Protein AF-A0A8T8X7W7-F1 (afdb_monomer)

Sequence (146 aa):
MTYVNDHSVLGVGILFTVLGTVAITTRFYALVTGEAVIMMIGSATHTVGAHFPADIGAAILYYDGWDQVLLERLEFPFDIMQPLALALLKLSVLFFYRRLFVGRIFDIASWTLIGVVIAWGITFVIALTTTCGATIMANFGTLNTL

Structure (mmCIF, N/CA/C/O backbone):
data_AF-A0A8T8X7W7-F1
#
_entry.id   AF-A0A8T8X7W7-F1
#
loop_
_atom_site.group_PDB
_atom_site.id
_atom_site.type_symbol
_atom_site.label_atom_id
_atom_site.label_alt_id
_atom_site.label_comp_id
_atom_site.label_asym_id
_atom_site.label_entity_id
_atom_site.label_seq_id
_atom_site.pdbx_PDB_ins_code
_atom_site.Cartn_x
_atom_site.Cartn_y
_atom_site.Cartn_z
_atom_site.occupancy
_atom_site.B_iso_or_equiv
_atom_site.auth_seq_id
_atom_site.auth_comp_id
_atom_site.auth_asym_id
_atom_site.auth_atom_id
_atom_site.pdbx_PDB_model_num
ATOM 1 N N . MET A 1 1 ? -25.928 13.525 37.791 1.00 49.81 1 MET A N 1
ATOM 2 C CA . MET A 1 1 ? -25.685 12.428 36.831 1.00 49.81 1 MET A CA 1
ATOM 3 C C . MET A 1 1 ? -26.679 12.617 35.701 1.00 49.81 1 MET A C 1
ATOM 5 O O . MET A 1 1 ? -27.870 12.468 35.931 1.00 49.81 1 MET A O 1
ATOM 9 N N . THR A 1 2 ? -26.229 13.125 34.556 1.00 60.91 2 THR A N 1
ATOM 10 C CA . THR A 1 2 ? -27.097 13.434 33.413 1.00 60.91 2 THR A CA 1
ATOM 11 C C . THR A 1 2 ? -27.490 12.140 32.704 1.00 60.91 2 THR A C 1
ATOM 13 O O . THR A 1 2 ? -26.643 11.297 32.426 1.00 60.91 2 THR A O 1
ATOM 16 N N . TYR A 1 3 ? -28.790 11.969 32.473 1.00 60.94 3 TYR A N 1
ATOM 17 C CA . TYR A 1 3 ? -29.391 10.789 31.857 1.00 60.94 3 TYR A CA 1
ATOM 18 C C . TYR A 1 3 ? -28.965 10.729 30.384 1.00 60.94 3 TYR A C 1
ATOM 20 O O . TYR A 1 3 ? -29.440 11.506 29.556 1.00 60.94 3 TYR A O 1
ATOM 28 N N . VAL A 1 4 ? -27.999 9.871 30.062 1.00 71.56 4 VAL A N 1
ATOM 29 C CA . VAL A 1 4 ? -27.613 9.607 28.675 1.00 71.56 4 VAL A CA 1
ATOM 30 C C . VAL A 1 4 ? -28.623 8.615 28.110 1.00 71.56 4 VAL A C 1
ATOM 32 O O . VAL A 1 4 ? -28.789 7.527 28.643 1.00 71.56 4 VAL A O 1
ATOM 35 N N . ASN A 1 5 ? -29.328 9.015 27.053 1.00 79.75 5 ASN A N 1
ATOM 36 C CA . ASN A 1 5 ? -30.360 8.196 26.428 1.00 79.75 5 ASN A CA 1
ATOM 37 C C . ASN A 1 5 ? -29.711 6.983 25.732 1.00 79.75 5 ASN A C 1
ATOM 39 O O . ASN A 1 5 ? -28.877 7.179 24.843 1.00 79.75 5 ASN A O 1
ATOM 43 N N . ASP A 1 6 ? -30.100 5.757 26.091 1.00 78.31 6 ASP A N 1
ATOM 44 C CA . ASP A 1 6 ? -29.484 4.509 25.594 1.00 78.31 6 ASP A CA 1
ATOM 45 C C . ASP A 1 6 ? -29.470 4.416 24.057 1.00 78.31 6 ASP A C 1
ATOM 47 O O . ASP A 1 6 ? -28.495 3.975 23.443 1.00 78.31 6 ASP A O 1
ATOM 51 N N . HIS A 1 7 ? -30.512 4.945 23.411 1.00 78.94 7 HIS A N 1
ATOM 52 C CA . HIS A 1 7 ? -30.611 5.037 21.953 1.00 78.94 7 HIS A CA 1
ATOM 53 C C . HIS A 1 7 ? -29.522 5.917 21.315 1.00 78.94 7 HIS A C 1
ATOM 55 O O . HIS A 1 7 ? -29.097 5.659 20.190 1.00 78.94 7 HIS A O 1
ATOM 61 N N . SER A 1 8 ? -29.044 6.942 22.024 1.00 80.56 8 SER A N 1
ATOM 62 C CA . SER A 1 8 ? -28.012 7.859 21.529 1.00 80.56 8 SER A CA 1
ATOM 63 C C . SER A 1 8 ? -26.618 7.230 21.607 1.00 80.56 8 SER A C 1
ATOM 65 O O . SER A 1 8 ? -25.810 7.386 20.693 1.00 80.56 8 SER A O 1
ATOM 67 N N . VAL A 1 9 ? -26.350 6.439 22.654 1.00 79.88 9 VAL A N 1
ATOM 68 C CA . VAL A 1 9 ? -25.075 5.714 22.820 1.00 79.88 9 VAL A CA 1
ATOM 69 C C . VAL A 1 9 ? -24.914 4.649 21.739 1.00 79.88 9 VAL A C 1
ATOM 71 O O . VAL A 1 9 ? -23.864 4.564 21.100 1.00 79.88 9 VAL A O 1
ATOM 74 N N . LEU A 1 10 ? -25.979 3.887 21.477 1.00 79.31 10 LEU A N 1
ATOM 75 C CA . LEU A 1 10 ? -26.018 2.919 20.381 1.00 79.31 10 LEU A CA 1
ATOM 76 C C . LEU A 1 10 ? -25.890 3.605 19.014 1.00 79.31 10 LEU A C 1
ATOM 78 O O . LEU A 1 10 ? -25.134 3.135 18.166 1.00 79.31 10 LEU A O 1
ATOM 82 N N . GLY A 1 11 ? -26.562 4.744 18.815 1.00 80.50 11 GLY A N 1
ATOM 83 C CA . GLY A 1 11 ? -26.486 5.520 17.575 1.00 80.50 11 GLY A CA 1
ATOM 84 C C . GLY A 1 11 ? -25.067 5.993 17.247 1.00 80.50 11 GLY A C 1
ATOM 85 O O . GLY A 1 11 ? -24.577 5.759 16.142 1.00 80.50 11 GLY A O 1
ATOM 86 N N . VAL A 1 12 ? -24.361 6.581 18.218 1.00 78.62 12 VAL A N 1
ATOM 87 C CA . VAL A 1 12 ? -22.950 6.985 18.063 1.00 78.62 12 VAL A CA 1
ATOM 88 C C . VAL A 1 12 ? -22.058 5.764 17.815 1.00 78.62 12 VAL A C 1
ATOM 90 O O . VAL A 1 12 ? -21.174 5.790 16.951 1.00 78.62 12 VAL A O 1
ATOM 93 N N . GLY A 1 13 ? -22.334 4.673 18.533 1.00 76.56 13 GLY A N 1
ATOM 94 C CA . GLY A 1 13 ? -21.653 3.395 18.399 1.00 76.56 13 GLY A CA 1
ATOM 95 C C . GLY A 1 13 ? -21.790 2.767 17.016 1.00 76.56 13 GLY A C 1
ATOM 96 O O . GLY A 1 13 ? -20.827 2.162 16.575 1.00 76.56 13 GLY A O 1
ATOM 97 N N . ILE A 1 14 ? -22.909 2.930 16.308 1.00 80.69 14 ILE A N 1
ATOM 98 C CA . ILE A 1 14 ? -23.100 2.433 14.933 1.00 80.69 14 ILE A CA 1
ATOM 99 C C . ILE A 1 14 ? -22.504 3.411 13.917 1.00 80.69 14 ILE A C 1
ATOM 101 O O . ILE A 1 14 ? -21.788 3.003 13.001 1.00 80.69 14 ILE A O 1
ATOM 105 N N . LEU A 1 15 ? -22.745 4.711 14.101 1.00 79.94 15 LEU A N 1
ATOM 106 C CA . LEU A 1 15 ? -22.304 5.760 13.183 1.00 79.94 15 LEU A CA 1
ATOM 107 C C . LEU A 1 15 ? -20.789 5.727 12.973 1.00 79.94 15 LEU A C 1
ATOM 109 O O . LEU A 1 15 ? -20.313 5.727 11.841 1.00 79.94 15 LEU A O 1
ATOM 113 N N . PHE A 1 16 ? -20.017 5.631 14.057 1.00 74.31 16 PHE A N 1
ATOM 114 C CA . PHE A 1 16 ? -18.563 5.568 13.948 1.00 74.31 16 PHE A CA 1
ATOM 115 C C . PHE A 1 16 ? -18.087 4.285 13.237 1.00 74.31 16 PHE A C 1
ATOM 117 O O . PHE A 1 16 ? -16.971 4.269 12.723 1.00 74.31 16 PHE A O 1
ATOM 124 N N . THR A 1 17 ? -18.835 3.172 13.282 1.00 76.62 17 THR A N 1
ATOM 125 C CA . THR A 1 17 ? -18.422 1.878 12.683 1.00 76.62 17 THR A CA 1
ATOM 126 C C . THR A 1 17 ? -18.682 1.928 11.201 1.00 76.62 17 THR A C 1
ATOM 128 O O . THR A 1 17 ? -17.832 1.529 10.413 1.00 76.62 17 THR A O 1
ATOM 131 N N . VAL A 1 18 ? -19.834 2.478 10.827 1.00 79.69 18 VAL A N 1
ATOM 132 C CA . VAL A 1 18 ? -20.197 2.725 9.437 1.00 79.69 18 VAL A CA 1
ATOM 133 C C . VAL A 1 18 ? -19.227 3.729 8.815 1.00 79.69 18 VAL A C 1
ATOM 135 O O . VAL A 1 18 ? -18.644 3.438 7.783 1.00 79.69 18 VAL A O 1
ATOM 138 N N . LEU A 1 19 ? -18.935 4.853 9.474 1.00 77.50 19 LEU A N 1
ATOM 139 C CA . LEU A 1 19 ? -17.937 5.813 8.980 1.00 77.50 19 LEU A CA 1
ATOM 140 C C . LEU A 1 19 ? -16.542 5.192 8.838 1.00 77.50 19 LEU A C 1
ATOM 142 O O . LEU A 1 19 ? -15.870 5.418 7.834 1.00 77.50 19 LEU A O 1
ATOM 146 N N . GLY A 1 20 ? -16.117 4.389 9.818 1.00 71.25 20 GLY A N 1
ATOM 147 C CA . GLY A 1 20 ? -14.832 3.692 9.770 1.00 71.25 20 GLY A CA 1
ATOM 148 C C . GLY A 1 20 ? -14.756 2.686 8.622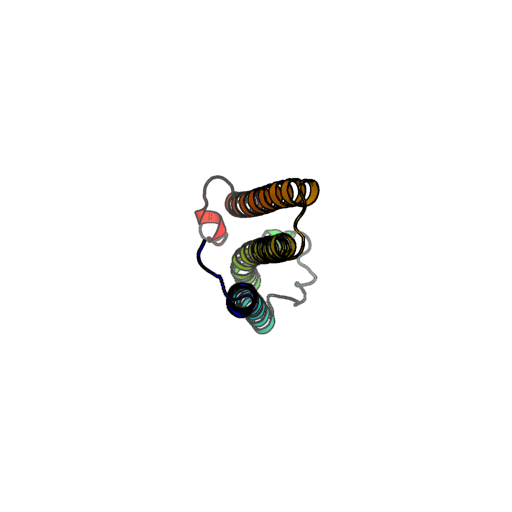 1.00 71.25 20 GLY A C 1
ATOM 149 O O . GLY A 1 20 ? -13.796 2.702 7.858 1.00 71.25 20 GLY A O 1
ATOM 150 N N . THR A 1 21 ? -15.783 1.851 8.460 1.00 75.38 21 THR A N 1
ATOM 151 C CA . THR A 1 21 ? -15.850 0.857 7.377 1.00 75.38 21 THR A CA 1
ATOM 152 C C . THR A 1 21 ? -15.924 1.521 6.011 1.00 75.38 21 THR A C 1
ATOM 154 O O . THR A 1 21 ? -15.148 1.143 5.145 1.00 75.38 21 THR A O 1
ATOM 157 N N . VAL A 1 22 ? -16.743 2.565 5.847 1.00 79.69 22 VAL A N 1
ATOM 158 C CA . VAL A 1 22 ? -16.839 3.339 4.601 1.00 79.69 22 VAL A CA 1
ATOM 159 C C . VAL A 1 22 ? -15.489 3.961 4.241 1.00 79.69 22 VAL A C 1
ATOM 161 O O . VAL A 1 22 ? -15.010 3.778 3.125 1.00 79.69 22 VAL A O 1
ATOM 164 N N . ALA A 1 23 ? -14.819 4.634 5.182 1.00 74.50 23 ALA A N 1
ATOM 165 C CA . ALA A 1 23 ? -13.510 5.239 4.933 1.00 74.50 23 ALA A CA 1
ATOM 166 C C . ALA A 1 23 ? -12.439 4.200 4.554 1.00 74.50 23 ALA A C 1
ATOM 168 O O . ALA A 1 23 ? -11.606 4.459 3.683 1.00 74.50 23 ALA A O 1
ATOM 169 N N . ILE A 1 24 ? -12.477 3.021 5.181 1.00 73.62 24 ILE A N 1
ATOM 170 C CA . ILE A 1 24 ? -11.597 1.891 4.867 1.00 73.62 24 ILE A CA 1
ATOM 171 C C . ILE A 1 24 ? -11.894 1.353 3.464 1.00 73.62 24 ILE A C 1
ATOM 173 O O . ILE A 1 24 ? -10.974 1.217 2.659 1.00 73.62 24 ILE A O 1
ATOM 177 N N . THR A 1 25 ? -13.164 1.095 3.139 1.00 77.25 25 THR A N 1
ATOM 178 C CA . THR A 1 25 ? -13.560 0.553 1.834 1.00 77.25 25 THR A CA 1
ATOM 179 C C . THR A 1 25 ? -13.226 1.504 0.695 1.00 77.25 25 THR A C 1
ATOM 181 O O . THR A 1 25 ? -12.728 1.055 -0.331 1.00 77.25 25 THR A O 1
ATOM 184 N N . THR A 1 26 ? -13.407 2.815 0.876 1.00 78.25 26 THR A N 1
ATOM 185 C CA . THR A 1 26 ? -13.074 3.805 -0.158 1.00 78.25 26 THR A CA 1
ATOM 186 C C . THR A 1 26 ? -11.572 3.833 -0.444 1.00 78.25 26 THR A C 1
ATOM 188 O O . THR A 1 26 ? -11.163 3.863 -1.602 1.00 78.25 26 THR A O 1
ATOM 191 N N . ARG A 1 27 ? -10.734 3.774 0.601 1.00 71.25 27 ARG A N 1
ATOM 192 C CA . ARG A 1 27 ? -9.268 3.724 0.452 1.00 71.25 27 ARG A CA 1
ATOM 193 C C . ARG A 1 27 ? -8.803 2.427 -0.204 1.00 71.25 27 ARG A C 1
ATOM 195 O O . ARG A 1 27 ? -7.900 2.454 -1.032 1.00 71.25 27 ARG A O 1
ATOM 202 N N . PHE A 1 28 ? -9.439 1.314 0.147 1.00 76.06 28 PHE A N 1
ATOM 203 C CA . PHE A 1 28 ? -9.157 0.014 -0.446 1.00 76.06 28 PHE A CA 1
ATOM 204 C C . PHE A 1 28 ? -9.496 -0.012 -1.939 1.00 76.06 28 PHE A C 1
ATOM 206 O O . PHE A 1 28 ? -8.682 -0.446 -2.748 1.00 76.06 28 PHE A O 1
ATOM 213 N N . TYR A 1 29 ? -10.660 0.526 -2.313 1.00 79.06 29 TYR A N 1
ATOM 214 C CA . TYR A 1 29 ? -11.100 0.564 -3.704 1.00 79.06 29 TYR A CA 1
ATOM 215 C C . TYR A 1 29 ? -10.118 1.340 -4.586 1.00 79.06 29 TYR A C 1
ATOM 217 O O . TYR A 1 29 ? -9.755 0.860 -5.653 1.00 79.06 29 TYR A O 1
ATOM 225 N N . ALA A 1 30 ? -9.621 2.487 -4.109 1.00 78.31 30 ALA A N 1
ATOM 226 C CA . ALA A 1 30 ? -8.660 3.301 -4.851 1.00 78.31 30 ALA A CA 1
ATOM 227 C C . ALA A 1 30 ? -7.339 2.560 -5.137 1.00 78.31 30 ALA A C 1
ATOM 229 O O . ALA A 1 30 ? -6.838 2.615 -6.261 1.00 78.31 30 ALA A O 1
ATOM 230 N N . LEU A 1 31 ? -6.797 1.837 -4.150 1.00 78.94 31 LEU A N 1
ATOM 231 C CA . LEU A 1 31 ? -5.548 1.083 -4.309 1.00 78.94 31 LEU A CA 1
ATOM 232 C C . LEU A 1 31 ? -5.714 -0.096 -5.275 1.00 78.94 31 LEU A C 1
ATOM 234 O O . LEU A 1 31 ? -4.917 -0.243 -6.196 1.00 78.94 31 LEU A O 1
ATOM 238 N N . VAL A 1 32 ? -6.798 -0.865 -5.133 1.00 81.50 32 VAL A N 1
ATOM 239 C CA . VAL A 1 32 ? -7.083 -2.015 -6.008 1.00 81.50 32 VAL A CA 1
ATOM 240 C C . VAL A 1 32 ? -7.319 -1.572 -7.450 1.00 81.50 32 VAL A C 1
ATOM 242 O O . VAL A 1 32 ? -6.829 -2.205 -8.383 1.00 81.50 32 VAL A O 1
ATOM 245 N N . THR A 1 33 ? -8.033 -0.461 -7.661 1.00 83.12 33 THR A N 1
ATOM 246 C CA . THR A 1 33 ? -8.193 0.091 -9.013 1.00 83.12 33 THR A CA 1
ATOM 247 C C . THR A 1 33 ? -6.867 0.558 -9.606 1.00 83.12 33 THR A C 1
ATOM 249 O O . THR A 1 33 ? -6.676 0.424 -10.810 1.00 83.12 33 THR A O 1
ATOM 252 N N . GLY A 1 34 ? -5.943 1.064 -8.782 1.00 82.12 34 GLY A N 1
ATOM 253 C CA . GLY A 1 34 ? -4.608 1.470 -9.222 1.00 82.12 34 GLY A CA 1
ATOM 254 C C . GLY A 1 34 ? -3.791 0.289 -9.744 1.00 82.12 34 GLY A C 1
ATOM 255 O O . GLY A 1 34 ? -3.306 0.330 -10.872 1.00 82.12 34 GLY A O 1
ATOM 256 N N . GLU A 1 35 ? -3.726 -0.797 -8.972 1.00 82.56 35 GLU A N 1
ATOM 257 C CA . GLU A 1 35 ? -3.049 -2.037 -9.375 1.00 82.56 35 GLU A CA 1
ATOM 258 C C . GLU A 1 35 ? -3.673 -2.653 -10.635 1.00 82.56 35 GLU A C 1
ATOM 260 O O . GLU A 1 35 ? -2.963 -3.041 -11.564 1.00 82.56 35 GLU A O 1
ATOM 265 N N . ALA A 1 36 ? -5.007 -2.681 -10.714 1.00 85.31 36 ALA A N 1
ATOM 266 C CA . ALA A 1 36 ? -5.713 -3.206 -11.878 1.00 85.31 36 ALA A CA 1
ATOM 267 C C . ALA A 1 36 ? -5.417 -2.405 -13.157 1.00 85.31 36 ALA A C 1
ATOM 269 O O . ALA A 1 36 ? -5.288 -2.989 -14.232 1.00 85.31 36 ALA A O 1
ATOM 270 N N . VAL A 1 37 ? -5.288 -1.078 -13.059 1.00 87.44 37 VAL A N 1
ATOM 271 C CA . VAL A 1 37 ? -4.937 -0.219 -14.200 1.00 87.44 37 VAL A CA 1
ATOM 272 C C . VAL A 1 37 ? -3.510 -0.483 -14.674 1.00 87.44 37 VAL A C 1
ATOM 274 O O . VAL A 1 37 ? -3.303 -0.610 -15.878 1.00 87.44 37 VAL A O 1
ATOM 277 N N . ILE A 1 38 ? -2.547 -0.630 -13.759 1.00 85.38 38 ILE A N 1
ATOM 278 C CA . ILE A 1 38 ? -1.152 -0.957 -14.104 1.00 85.38 38 ILE A CA 1
ATOM 279 C C . ILE A 1 38 ? -1.090 -2.296 -14.854 1.00 85.38 38 ILE A C 1
ATOM 281 O O . ILE A 1 38 ? -0.481 -2.381 -15.921 1.00 85.38 38 ILE A O 1
ATOM 285 N N . MET A 1 39 ? -1.803 -3.314 -14.361 1.00 84.88 39 MET A N 1
ATOM 286 C CA . MET A 1 39 ? -1.878 -4.629 -15.008 1.00 84.88 39 MET A CA 1
ATOM 287 C C . MET A 1 39 ? -2.583 -4.579 -16.370 1.00 84.88 39 MET A C 1
ATOM 289 O O . MET A 1 39 ? -2.138 -5.226 -17.317 1.00 84.88 39 MET A O 1
ATOM 293 N N . MET A 1 40 ? -3.654 -3.787 -16.504 1.00 87.88 40 MET A N 1
ATOM 294 C CA . MET A 1 40 ? -4.327 -3.586 -17.791 1.00 87.88 40 MET A CA 1
ATOM 295 C C . MET A 1 40 ? -3.393 -2.941 -18.817 1.00 87.88 40 MET A C 1
ATOM 297 O O . MET A 1 40 ? -3.319 -3.430 -19.945 1.00 87.88 40 MET A O 1
ATOM 301 N N . ILE A 1 41 ? -2.643 -1.905 -18.428 1.00 87.44 41 ILE A N 1
ATOM 302 C CA . ILE A 1 41 ? -1.644 -1.267 -19.297 1.00 87.44 41 ILE A CA 1
ATOM 303 C C . ILE A 1 41 ? -0.596 -2.296 -19.728 1.00 87.44 41 ILE A C 1
ATOM 305 O O . ILE A 1 41 ? -0.390 -2.461 -20.927 1.00 87.44 41 ILE A O 1
ATOM 309 N N . GLY A 1 42 ? -0.015 -3.045 -18.784 1.00 83.88 42 GLY A N 1
ATOM 310 C CA . GLY A 1 42 ? 0.996 -4.062 -19.085 1.00 83.88 42 GLY A CA 1
ATOM 311 C C . GLY A 1 42 ? 0.496 -5.177 -20.013 1.00 83.88 42 GLY A C 1
ATOM 312 O O . GLY A 1 42 ? 1.223 -5.636 -20.896 1.00 83.88 42 GLY A O 1
ATOM 313 N N . SER A 1 43 ? -0.772 -5.574 -19.867 1.00 85.75 43 SER A N 1
ATOM 314 C CA . SER A 1 43 ? -1.407 -6.550 -20.760 1.00 85.75 43 SER A CA 1
ATOM 315 C C . SER A 1 43 ? -1.639 -5.995 -22.170 1.00 85.75 43 SER A C 1
ATOM 317 O O . SER A 1 43 ? -1.417 -6.699 -23.154 1.00 85.75 43 SER A O 1
ATOM 319 N N . ALA A 1 44 ? -2.033 -4.721 -22.286 1.00 86.25 44 ALA A N 1
ATOM 320 C CA . ALA A 1 44 ? -2.291 -4.067 -23.565 1.00 86.25 44 ALA A CA 1
ATOM 321 C C . ALA A 1 44 ? -1.001 -3.816 -24.359 1.00 86.25 44 ALA A C 1
ATOM 323 O O . ALA A 1 44 ? -1.022 -3.811 -25.587 1.00 86.25 44 ALA A O 1
ATOM 324 N N . THR A 1 45 ? 0.125 -3.626 -23.668 1.00 82.00 45 THR A N 1
ATOM 325 C CA . THR A 1 45 ? 1.441 -3.421 -24.286 1.00 82.00 45 THR A CA 1
ATOM 326 C C . THR A 1 45 ? 2.195 -4.718 -24.559 1.00 82.00 45 THR A C 1
ATOM 328 O O . THR A 1 45 ? 3.330 -4.656 -25.019 1.00 82.00 45 THR A O 1
ATOM 331 N N . HIS A 1 46 ? 1.587 -5.883 -24.294 1.00 79.81 46 HIS A N 1
ATOM 332 C CA . HIS A 1 46 ? 2.241 -7.194 -24.379 1.00 79.81 46 HIS A CA 1
ATOM 333 C C . HIS A 1 46 ? 3.548 -7.274 -23.572 1.00 79.81 46 HIS A C 1
ATOM 335 O O . HIS A 1 46 ? 4.429 -8.064 -23.892 1.00 79.81 46 HIS A O 1
ATOM 341 N N . THR A 1 47 ? 3.678 -6.465 -22.520 1.00 78.12 47 THR A N 1
ATOM 342 C CA . THR A 1 47 ? 4.845 -6.497 -21.630 1.00 78.12 47 THR A CA 1
ATOM 343 C C . THR A 1 47 ? 4.621 -7.493 -20.500 1.00 78.12 47 THR A C 1
ATOM 345 O O . THR A 1 47 ? 5.530 -8.223 -20.124 1.00 78.12 47 THR A O 1
ATOM 348 N N . VAL A 1 48 ? 3.382 -7.592 -20.005 1.00 78.44 48 VAL A N 1
ATOM 349 C CA . VAL A 1 48 ? 2.983 -8.528 -18.948 1.00 78.44 48 VAL A CA 1
ATOM 350 C C . VAL A 1 48 ? 2.238 -9.715 -19.564 1.00 78.44 48 VAL A C 1
ATOM 352 O O . VAL A 1 48 ? 1.188 -9.548 -20.182 1.00 78.44 48 VAL A O 1
ATOM 355 N N . GLY A 1 49 ? 2.769 -10.929 -19.380 1.00 73.25 49 GLY A N 1
ATOM 356 C CA . GLY A 1 49 ? 2.139 -12.184 -19.823 1.00 73.25 49 GLY A CA 1
ATOM 357 C C . GLY A 1 49 ? 2.449 -12.621 -21.262 1.00 73.25 49 GLY A C 1
ATOM 358 O O . GLY A 1 49 ? 1.895 -13.624 -21.713 1.00 73.25 49 GLY A O 1
ATOM 359 N N . ALA A 1 50 ? 3.324 -11.911 -21.980 1.00 77.25 50 ALA A N 1
ATOM 360 C CA . ALA A 1 50 ? 3.822 -12.335 -23.289 1.00 77.25 50 ALA A CA 1
ATOM 361 C C . ALA A 1 50 ? 4.996 -13.322 -23.172 1.00 77.25 50 ALA A C 1
ATOM 363 O O . ALA A 1 50 ? 5.668 -13.409 -22.144 1.00 77.25 50 ALA A O 1
ATOM 364 N N . HIS A 1 51 ? 5.246 -14.083 -24.240 1.00 75.62 51 HIS A N 1
ATOM 365 C CA . HIS A 1 51 ? 6.396 -14.980 -24.304 1.00 75.62 51 HIS A CA 1
ATOM 366 C C . HIS A 1 51 ? 7.668 -14.209 -24.648 1.00 75.62 51 HIS A C 1
ATOM 368 O O . HIS A 1 51 ? 7.716 -13.506 -25.657 1.00 75.62 51 HIS A O 1
ATOM 374 N N . PHE A 1 52 ? 8.711 -14.413 -23.846 1.00 69.81 52 PHE A N 1
ATOM 375 C CA . PHE A 1 52 ? 10.048 -13.945 -24.182 1.00 69.81 52 PHE A CA 1
ATOM 376 C C . PHE A 1 52 ? 10.576 -14.660 -25.436 1.00 69.81 52 PHE A C 1
ATOM 378 O O . PHE A 1 52 ? 10.232 -15.827 -25.670 1.00 69.81 52 PHE A O 1
ATOM 385 N N . PRO A 1 53 ? 11.422 -14.003 -26.245 1.00 72.56 53 PRO A N 1
ATOM 386 C CA . PRO A 1 53 ? 11.994 -14.626 -27.431 1.00 72.56 53 PRO A CA 1
ATOM 387 C C . PRO A 1 53 ? 12.834 -15.853 -27.040 1.00 72.56 53 PRO A C 1
ATOM 389 O O . PRO A 1 53 ? 13.674 -15.789 -26.142 1.00 72.56 53 PRO A O 1
ATOM 392 N N . ALA A 1 54 ? 12.598 -16.983 -27.714 1.00 70.00 54 ALA A N 1
ATOM 393 C CA . ALA A 1 54 ? 13.091 -18.302 -27.299 1.00 70.00 54 ALA A CA 1
ATOM 394 C C . ALA A 1 54 ? 14.630 -18.461 -27.297 1.00 70.00 54 ALA A C 1
ATOM 396 O O . ALA A 1 54 ? 15.134 -19.386 -26.665 1.00 70.00 54 ALA A O 1
ATOM 397 N N . ASP A 1 55 ? 15.370 -17.559 -27.950 1.00 73.00 55 ASP A N 1
ATOM 398 C CA . ASP A 1 55 ? 16.834 -17.628 -28.105 1.00 73.00 55 ASP A CA 1
ATOM 399 C C . ASP A 1 55 ? 17.636 -16.868 -27.032 1.00 73.00 55 ASP A C 1
ATOM 401 O O . ASP A 1 55 ? 18.866 -16.891 -27.045 1.00 73.00 55 ASP A O 1
ATOM 405 N N . ILE A 1 56 ? 16.981 -16.170 -26.098 1.00 69.94 56 ILE A N 1
ATOM 406 C CA . ILE A 1 56 ? 17.662 -15.147 -25.280 1.00 69.94 56 ILE A CA 1
ATOM 407 C C . ILE A 1 56 ? 18.218 -15.701 -23.954 1.00 69.94 56 ILE A C 1
ATOM 409 O O . ILE A 1 56 ? 19.170 -15.146 -23.407 1.00 69.94 56 ILE A O 1
ATOM 413 N N . GLY A 1 57 ? 17.727 -16.844 -23.461 1.00 71.38 57 GLY A N 1
ATOM 414 C CA . GLY A 1 57 ? 18.293 -17.529 -22.289 1.00 71.38 57 GLY A CA 1
ATOM 415 C C . GLY A 1 57 ? 18.593 -16.589 -21.105 1.00 71.38 57 GLY A C 1
ATOM 416 O O . GLY A 1 57 ? 17.736 -15.822 -20.676 1.00 71.38 57 GLY A O 1
ATOM 417 N N . ALA A 1 58 ? 19.828 -16.623 -20.588 1.00 67.50 58 ALA A N 1
ATOM 418 C CA . ALA A 1 58 ? 20.278 -15.763 -19.483 1.00 67.50 58 ALA A CA 1
ATOM 419 C C . ALA A 1 58 ? 20.542 -14.293 -19.879 1.00 67.50 58 ALA A C 1
ATOM 421 O O . ALA A 1 58 ? 20.692 -13.447 -18.999 1.00 67.50 58 ALA A O 1
ATOM 422 N N . ALA A 1 59 ? 20.581 -13.965 -21.177 1.00 67.25 59 ALA A N 1
ATOM 423 C CA . ALA A 1 59 ? 20.775 -12.593 -21.652 1.00 67.25 59 ALA A CA 1
ATOM 424 C C . ALA A 1 59 ? 19.534 -11.709 -21.442 1.00 67.25 59 ALA A C 1
ATOM 426 O O . ALA A 1 59 ? 19.602 -10.502 -21.655 1.00 67.25 59 ALA A O 1
ATOM 427 N N . ILE A 1 60 ? 18.428 -12.286 -20.960 1.00 67.00 60 ILE A N 1
ATOM 428 C CA . ILE A 1 60 ? 17.215 -11.556 -20.590 1.00 67.00 60 ILE A CA 1
ATOM 429 C C . ILE A 1 60 ? 17.498 -10.486 -19.528 1.00 67.00 60 ILE A C 1
ATOM 431 O O . ILE A 1 60 ? 16.915 -9.419 -19.592 1.00 67.00 60 ILE A O 1
ATOM 435 N N . LEU A 1 61 ? 18.461 -10.705 -18.620 1.00 63.22 61 LEU A N 1
ATOM 436 C CA . LEU A 1 61 ? 18.863 -9.712 -17.609 1.00 63.22 61 LEU A CA 1
ATOM 437 C C . LEU A 1 61 ? 19.602 -8.491 -18.184 1.00 63.22 61 LEU A C 1
ATOM 439 O O . LEU A 1 61 ? 19.821 -7.526 -17.460 1.00 63.22 61 LEU A O 1
ATOM 443 N N . TYR A 1 62 ? 20.023 -8.535 -19.451 1.00 63.72 62 TYR A N 1
ATOM 444 C CA . TYR A 1 62 ? 20.743 -7.448 -20.127 1.00 63.72 62 TYR A CA 1
ATOM 445 C C . TYR A 1 62 ? 20.027 -6.979 -21.405 1.00 63.72 62 TYR A C 1
ATOM 447 O O . TYR A 1 62 ? 20.582 -6.229 -22.207 1.00 63.72 62 TYR A O 1
ATOM 455 N N . TYR A 1 63 ? 18.806 -7.464 -21.629 1.00 68.88 63 TYR A N 1
ATOM 456 C CA . TYR A 1 63 ? 18.017 -7.158 -22.810 1.00 68.88 63 TYR A CA 1
ATOM 457 C C . TYR A 1 63 ? 17.322 -5.800 -22.639 1.00 68.88 63 TYR A C 1
ATOM 459 O O . TYR A 1 63 ? 16.338 -5.678 -21.917 1.00 68.88 63 TYR A O 1
ATOM 467 N N . ASP A 1 64 ? 17.838 -4.773 -23.317 1.00 71.12 64 ASP A N 1
ATOM 468 C CA . ASP A 1 64 ? 17.296 -3.403 -23.304 1.00 71.12 64 ASP A CA 1
ATOM 469 C C . ASP A 1 64 ? 16.229 -3.211 -24.399 1.00 71.12 64 ASP A C 1
ATOM 471 O O . ASP A 1 64 ? 16.323 -2.352 -25.279 1.00 71.12 64 ASP A O 1
ATOM 475 N N . GLY A 1 65 ? 15.237 -4.101 -24.412 1.00 73.56 65 GLY A N 1
ATOM 476 C CA . GLY A 1 65 ? 14.060 -3.964 -25.264 1.00 73.56 65 GLY A CA 1
ATOM 477 C C . GLY A 1 65 ? 13.086 -2.918 -24.716 1.00 73.56 65 GLY A C 1
ATOM 478 O O . GLY A 1 65 ? 12.968 -2.719 -23.506 1.00 73.56 65 GLY A O 1
ATOM 479 N N . TRP A 1 66 ? 12.338 -2.258 -25.604 1.00 71.62 66 TRP A N 1
ATOM 480 C CA . TRP A 1 66 ? 11.317 -1.262 -25.235 1.00 71.62 66 TRP A CA 1
ATOM 481 C C . TRP A 1 66 ? 10.213 -1.862 -24.350 1.00 71.62 66 TRP A C 1
ATOM 483 O O . TRP A 1 66 ? 9.628 -1.179 -23.511 1.00 71.62 66 TRP A O 1
ATOM 493 N N . ASP A 1 67 ? 9.944 -3.147 -24.549 1.00 73.06 67 ASP A N 1
ATOM 494 C CA . ASP A 1 67 ? 9.046 -3.997 -23.782 1.00 73.06 67 ASP A CA 1
ATOM 495 C C . ASP A 1 67 ? 9.531 -4.210 -22.344 1.00 73.06 67 ASP A C 1
ATOM 497 O O . ASP A 1 67 ? 8.736 -4.097 -21.409 1.00 73.06 67 ASP A O 1
ATOM 501 N N . GLN A 1 68 ? 10.831 -4.431 -22.152 1.00 73.56 68 GLN A N 1
ATOM 502 C CA . GLN A 1 68 ? 11.402 -4.671 -20.831 1.00 73.56 68 GLN A CA 1
ATOM 503 C C . GLN A 1 68 ? 11.571 -3.380 -20.026 1.00 73.56 68 GLN A C 1
ATOM 505 O O . GLN A 1 68 ? 11.200 -3.326 -18.858 1.00 73.56 68 GLN A O 1
ATOM 510 N N . VAL A 1 69 ? 11.995 -2.298 -20.681 1.00 75.50 69 VAL A N 1
ATOM 511 C CA . VAL A 1 69 ? 12.055 -0.962 -20.069 1.00 75.50 69 VAL A CA 1
ATOM 512 C C . VAL A 1 69 ? 10.679 -0.505 -19.576 1.00 75.50 69 VAL A C 1
ATOM 514 O O . VAL A 1 69 ? 10.551 0.125 -18.523 1.00 75.50 69 VAL A O 1
ATOM 517 N N . LEU A 1 70 ? 9.623 -0.790 -20.343 1.00 79.56 70 LEU A N 1
ATOM 518 C CA . LEU A 1 70 ? 8.263 -0.456 -19.937 1.00 79.56 70 LEU A CA 1
ATOM 519 C C . LEU A 1 70 ? 7.763 -1.373 -18.813 1.00 79.56 70 LEU A C 1
ATOM 521 O O . LEU A 1 70 ? 7.053 -0.892 -17.930 1.00 79.56 70 LEU A O 1
ATOM 525 N N . LEU A 1 71 ? 8.145 -2.654 -18.824 1.00 80.75 71 LEU A N 1
ATOM 526 C CA . LEU A 1 71 ? 7.844 -3.594 -17.746 1.00 80.75 71 LEU A CA 1
ATOM 527 C C . LEU A 1 71 ? 8.439 -3.119 -16.417 1.00 80.75 71 LEU A C 1
ATOM 529 O O . LEU A 1 71 ? 7.689 -2.952 -15.463 1.00 80.75 71 LEU A O 1
ATOM 533 N N . GLU A 1 72 ? 9.734 -2.800 -16.376 1.00 77.81 72 GLU A N 1
ATOM 534 C CA . GLU A 1 72 ? 10.421 -2.330 -15.162 1.00 77.81 72 GLU A CA 1
ATOM 535 C C . GLU A 1 72 ? 9.761 -1.062 -14.587 1.00 77.81 72 GLU A C 1
ATOM 537 O O . GLU A 1 72 ? 9.563 -0.928 -13.376 1.00 77.81 72 GLU A O 1
ATOM 542 N N . ARG A 1 73 ? 9.331 -0.141 -15.463 1.00 76.38 73 ARG A N 1
ATOM 543 C CA . ARG A 1 73 ? 8.611 1.083 -15.066 1.00 76.38 73 ARG A CA 1
ATOM 544 C C . ARG A 1 73 ? 7.222 0.827 -14.484 1.00 76.38 73 ARG A C 1
ATOM 546 O O . ARG A 1 73 ? 6.736 1.664 -13.724 1.00 76.38 73 ARG A O 1
ATOM 553 N N . LEU A 1 74 ? 6.563 -0.264 -14.872 1.00 82.25 74 LEU A N 1
ATOM 554 C CA . LEU A 1 74 ? 5.251 -0.672 -14.356 1.00 82.25 74 LEU A CA 1
ATOM 555 C C . LEU A 1 74 ? 5.380 -1.556 -13.108 1.00 82.25 74 LEU A C 1
ATOM 557 O O . LEU A 1 74 ? 4.542 -1.469 -12.214 1.00 82.25 74 LEU A O 1
ATOM 561 N N . GLU A 1 75 ? 6.433 -2.363 -13.029 1.00 82.12 75 GLU A N 1
ATOM 562 C CA . GLU A 1 75 ? 6.724 -3.273 -11.921 1.00 82.12 75 GLU A CA 1
ATOM 563 C C . GLU A 1 75 ? 7.088 -2.508 -10.650 1.00 82.12 75 GLU A C 1
ATOM 565 O O . GLU A 1 75 ? 6.497 -2.746 -9.602 1.00 82.12 75 GLU A O 1
ATOM 570 N N . PHE A 1 76 ? 7.955 -1.497 -10.743 1.00 78.25 76 PHE A N 1
ATOM 571 C CA . PHE A 1 76 ? 8.357 -0.705 -9.580 1.00 78.25 76 PHE A CA 1
ATOM 572 C C . PHE A 1 76 ? 7.181 -0.078 -8.788 1.00 78.25 76 PHE A C 1
ATOM 574 O O . PHE A 1 76 ? 7.121 -0.236 -7.563 1.00 78.25 76 PHE A O 1
ATOM 581 N N . PRO A 1 77 ? 6.210 0.627 -9.411 1.00 80.69 77 PRO A N 1
ATOM 582 C CA . PRO A 1 77 ? 5.053 1.143 -8.681 1.00 80.69 77 PRO A CA 1
ATOM 583 C C . PRO A 1 77 ? 4.106 0.036 -8.199 1.00 80.69 77 PRO A C 1
ATOM 585 O O . PRO A 1 77 ? 3.487 0.203 -7.145 1.00 80.69 77 PRO A O 1
ATOM 588 N N . PHE A 1 78 ? 4.000 -1.082 -8.925 1.00 83.19 78 PHE A N 1
ATOM 589 C CA . PHE A 1 78 ? 3.185 -2.231 -8.524 1.00 83.19 78 PHE A CA 1
ATOM 590 C C . PHE A 1 78 ? 3.733 -2.888 -7.249 1.00 83.19 78 PHE A C 1
ATOM 592 O O . PHE A 1 78 ? 2.996 -3.063 -6.274 1.00 83.19 78 PHE A O 1
ATOM 599 N N . ASP A 1 79 ? 5.043 -3.119 -7.205 1.00 83.81 79 ASP A N 1
ATOM 600 C CA . ASP A 1 79 ? 5.749 -3.695 -6.064 1.00 83.81 79 ASP A CA 1
ATOM 601 C C . ASP A 1 79 ? 5.652 -2.836 -4.805 1.00 83.81 79 ASP A C 1
ATOM 603 O O . ASP A 1 79 ? 5.690 -3.369 -3.700 1.00 83.81 79 ASP A O 1
ATOM 607 N N . I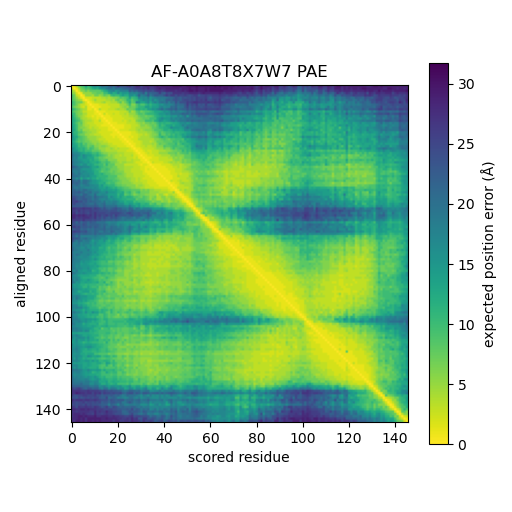LE A 1 80 ? 5.494 -1.514 -4.931 1.00 84.06 80 ILE A N 1
ATOM 608 C CA . ILE A 1 80 ? 5.280 -0.616 -3.786 1.00 84.06 80 ILE A CA 1
ATOM 609 C C . ILE A 1 80 ? 3.805 -0.581 -3.366 1.00 84.06 80 ILE A C 1
ATOM 611 O O . ILE A 1 80 ? 3.503 -0.573 -2.166 1.00 84.06 80 ILE A O 1
ATOM 615 N N . MET A 1 81 ? 2.874 -0.544 -4.325 1.00 83.06 81 MET A N 1
ATOM 616 C CA . MET A 1 81 ? 1.438 -0.477 -4.035 1.00 83.06 81 MET A CA 1
ATOM 617 C C . MET A 1 81 ? 0.927 -1.741 -3.340 1.00 83.06 81 MET A C 1
ATOM 619 O O . MET A 1 81 ? 0.215 -1.623 -2.339 1.00 83.06 81 MET A O 1
ATOM 623 N N . GLN A 1 82 ? 1.365 -2.920 -3.778 1.00 84.00 82 GLN A N 1
ATOM 624 C CA . GLN A 1 82 ? 0.900 -4.209 -3.267 1.00 84.00 82 GLN A CA 1
ATOM 625 C C . GLN A 1 82 ? 1.149 -4.433 -1.760 1.00 84.00 82 GLN A C 1
ATOM 627 O O . GLN A 1 82 ? 0.199 -4.732 -1.021 1.00 84.00 82 GLN A O 1
ATOM 632 N N . PRO A 1 83 ? 2.375 -4.279 -1.221 1.00 87.00 83 PRO A N 1
ATOM 633 C CA . PRO A 1 83 ? 2.616 -4.415 0.210 1.00 87.00 83 PRO A CA 1
ATOM 634 C C . PRO A 1 83 ? 1.925 -3.304 1.003 1.00 87.00 83 PRO A C 1
ATOM 636 O O . PRO A 1 83 ? 1.449 -3.558 2.111 1.00 87.00 83 PRO A O 1
ATOM 639 N N . LEU A 1 84 ? 1.802 -2.094 0.451 1.00 84.94 84 LEU A N 1
ATOM 640 C CA . LEU A 1 84 ? 1.109 -0.996 1.119 1.00 84.94 84 LEU A CA 1
ATOM 641 C C . LEU A 1 84 ? -0.396 -1.276 1.245 1.00 84.94 84 LEU A C 1
ATOM 643 O O . LEU A 1 84 ? -0.967 -1.105 2.327 1.00 84.94 84 LEU A O 1
ATOM 647 N N . ALA A 1 85 ? -1.026 -1.773 0.179 1.00 84.81 85 ALA A N 1
ATOM 648 C CA . ALA A 1 85 ? -2.413 -2.215 0.180 1.00 84.81 85 ALA A CA 1
ATOM 649 C C . ALA A 1 85 ? -2.628 -3.351 1.190 1.00 84.81 85 ALA A C 1
ATOM 651 O O . ALA A 1 85 ? -3.546 -3.284 2.013 1.00 84.81 85 ALA A O 1
ATOM 652 N N . LEU A 1 86 ? -1.733 -4.345 1.216 1.00 86.56 86 LEU A N 1
ATOM 653 C CA . LEU A 1 86 ? -1.803 -5.460 2.161 1.00 86.56 86 LEU A CA 1
ATOM 654 C C . LEU A 1 86 ? -1.619 -5.011 3.623 1.00 86.56 86 LEU A C 1
ATOM 656 O O . LEU A 1 86 ? -2.317 -5.504 4.513 1.00 86.56 86 LEU A O 1
ATOM 660 N N . ALA A 1 87 ? -0.713 -4.067 3.892 1.00 87.25 87 ALA A N 1
ATOM 661 C CA . ALA A 1 87 ? -0.506 -3.501 5.226 1.00 87.25 87 ALA A CA 1
ATOM 662 C C . ALA A 1 87 ? -1.742 -2.727 5.706 1.00 87.25 87 ALA A C 1
ATOM 664 O O . ALA A 1 87 ? -2.208 -2.928 6.830 1.00 87.25 87 ALA A O 1
ATOM 665 N N . LEU A 1 88 ? -2.319 -1.885 4.844 1.00 83.69 88 LEU A N 1
ATOM 666 C CA . LEU A 1 88 ? -3.532 -1.123 5.145 1.00 83.69 88 LEU A CA 1
ATOM 667 C C . LEU A 1 88 ? -4.741 -2.035 5.386 1.00 83.69 88 LEU A C 1
ATOM 669 O O . LEU A 1 88 ? -5.547 -1.749 6.274 1.00 83.69 88 LEU A O 1
ATOM 673 N N . LEU A 1 89 ? -4.850 -3.151 4.659 1.00 84.19 89 LEU A N 1
ATOM 674 C CA . LEU A 1 89 ? -5.901 -4.154 4.855 1.00 84.19 89 LEU A CA 1
ATOM 675 C C . LEU A 1 89 ? -5.767 -4.814 6.237 1.00 84.19 89 LEU A C 1
ATOM 677 O O . LEU A 1 89 ? -6.726 -4.842 7.011 1.00 84.19 89 LEU A O 1
ATOM 681 N N . LYS A 1 90 ? -4.555 -5.257 6.598 1.00 86.12 90 LYS A N 1
ATOM 682 C CA . LYS A 1 90 ? -4.263 -5.831 7.922 1.00 86.12 90 LYS A CA 1
ATOM 683 C C . LYS A 1 90 ? -4.582 -4.848 9.050 1.00 86.12 90 LYS A C 1
ATOM 685 O O . LYS A 1 90 ? -5.237 -5.234 10.016 1.00 86.12 90 LYS A O 1
ATOM 690 N N . LEU A 1 91 ? -4.182 -3.580 8.912 1.00 86.12 91 LEU A N 1
ATOM 691 C CA . LEU A 1 91 ? -4.493 -2.533 9.891 1.00 86.12 91 LEU A CA 1
ATOM 692 C C . LEU A 1 91 ? -5.999 -2.296 10.014 1.00 86.12 91 LEU A C 1
ATOM 694 O O . LEU A 1 91 ? -6.520 -2.221 11.123 1.00 86.12 91 LEU A O 1
ATOM 698 N N . SER A 1 92 ? -6.706 -2.225 8.889 1.00 83.31 92 SER A N 1
ATOM 699 C CA . SER A 1 92 ? -8.155 -2.008 8.853 1.00 83.31 92 SER A CA 1
ATOM 700 C C . SER A 1 92 ? -8.922 -3.111 9.579 1.00 83.31 92 SER A C 1
ATOM 702 O O . SER A 1 92 ? -9.800 -2.831 10.396 1.00 83.31 92 SER A O 1
ATOM 704 N N . VAL A 1 93 ? -8.546 -4.367 9.330 1.00 83.44 93 VAL A N 1
ATOM 705 C CA . VAL A 1 93 ? -9.121 -5.540 9.998 1.00 83.44 93 VAL A CA 1
ATOM 706 C C . VAL A 1 93 ? -8.819 -5.515 11.499 1.00 83.44 93 VAL A C 1
ATOM 708 O O . VAL A 1 93 ? -9.718 -5.741 12.305 1.00 83.44 93 VAL A O 1
ATOM 711 N N . LEU A 1 94 ? -7.593 -5.168 11.900 1.00 84.94 94 LEU A N 1
ATOM 712 C CA . LEU A 1 94 ? -7.216 -5.039 13.311 1.00 84.94 94 LEU A CA 1
ATOM 713 C C . LEU A 1 94 ? -8.015 -3.954 14.042 1.00 84.94 94 LEU A C 1
ATOM 715 O O . LEU A 1 94 ? -8.523 -4.194 15.138 1.00 84.94 94 LEU A O 1
ATOM 719 N N . PHE A 1 95 ? -8.170 -2.774 13.436 1.00 81.56 95 PHE A N 1
ATOM 720 C CA . PHE A 1 95 ? -8.967 -1.694 14.018 1.00 81.56 95 PHE A CA 1
ATOM 721 C C . PHE A 1 95 ? -10.447 -2.068 14.132 1.00 81.56 95 PHE A C 1
ATOM 723 O O . PHE A 1 95 ? -11.088 -1.724 15.128 1.00 81.56 95 PHE A O 1
ATOM 730 N N . PHE A 1 96 ? -10.981 -2.801 13.151 1.00 78.44 96 PHE A N 1
ATOM 731 C CA . PHE A 1 96 ? -12.338 -3.334 13.212 1.00 78.44 96 PHE A CA 1
ATOM 732 C C . PHE A 1 96 ? -12.497 -4.331 14.366 1.00 78.44 96 PHE A C 1
ATOM 734 O O . PHE A 1 96 ? -13.413 -4.202 15.179 1.00 78.44 96 PHE A O 1
ATOM 741 N N . TYR A 1 97 ? -11.562 -5.271 14.502 1.00 77.31 97 TYR A N 1
ATOM 742 C CA . TYR A 1 97 ? -11.595 -6.255 15.575 1.00 77.31 97 TYR A CA 1
ATOM 743 C C . TYR A 1 97 ? -11.466 -5.637 16.974 1.00 77.31 97 TYR A C 1
ATOM 745 O O . TYR A 1 97 ? -12.192 -6.047 17.879 1.00 77.31 97 TYR A O 1
ATOM 753 N N . ARG A 1 98 ? -10.612 -4.616 17.155 1.00 79.12 98 ARG A N 1
ATOM 754 C CA . ARG A 1 98 ? -10.458 -3.901 18.440 1.00 79.12 98 ARG A CA 1
ATOM 755 C C . ARG A 1 98 ? -11.738 -3.203 18.893 1.00 79.12 98 ARG A C 1
ATOM 757 O O . ARG A 1 98 ? -11.922 -2.939 20.075 1.00 79.12 98 ARG A O 1
ATOM 764 N N . ARG A 1 99 ? -12.623 -2.880 17.953 1.00 74.50 99 ARG A N 1
ATOM 765 C CA . ARG A 1 99 ? -13.917 -2.276 18.259 1.00 74.50 99 ARG A CA 1
ATOM 766 C C . ARG A 1 99 ? -14.986 -3.300 18.621 1.00 74.50 99 ARG A C 1
ATOM 768 O O . ARG A 1 99 ? -15.888 -2.978 19.387 1.00 74.50 99 ARG A O 1
ATOM 775 N N . LEU A 1 100 ? -14.907 -4.494 18.042 1.00 76.12 100 LEU A N 1
ATOM 776 C CA . LEU A 1 100 ? -15.909 -5.539 18.225 1.00 76.12 100 LEU A CA 1
ATOM 777 C C . LEU A 1 100 ? -15.666 -6.324 19.522 1.00 76.12 100 LEU A C 1
ATOM 779 O O . LEU A 1 100 ? -16.616 -6.635 20.235 1.00 76.12 100 LEU A O 1
ATOM 783 N N . PHE A 1 101 ? -14.404 -6.588 19.866 1.00 76.56 101 PHE A N 1
ATOM 784 C CA . PHE A 1 101 ? -14.037 -7.336 21.066 1.00 76.56 101 PHE A CA 1
ATOM 785 C C . PHE A 1 101 ? -13.353 -6.443 22.101 1.00 76.56 101 PHE A C 1
ATOM 787 O O . PHE A 1 101 ? -12.288 -5.880 21.854 1.00 76.56 101 PHE A O 1
ATOM 794 N N . VAL A 1 102 ? -13.945 -6.361 23.295 1.00 71.88 102 VAL A N 1
ATOM 795 C CA . VAL A 1 102 ? -13.389 -5.626 24.437 1.00 71.88 102 VAL A CA 1
ATOM 796 C C . VAL A 1 102 ? -12.799 -6.631 25.426 1.00 71.88 102 VAL A C 1
ATOM 798 O O . VAL A 1 102 ? -13.529 -7.358 26.096 1.00 71.88 102 VAL A O 1
ATOM 801 N N . GLY A 1 103 ? -11.469 -6.693 25.521 1.00 80.62 103 GLY A N 1
ATOM 802 C CA . GLY A 1 103 ? -10.775 -7.583 26.455 1.00 80.62 103 GLY A CA 1
ATOM 803 C C . GLY A 1 103 ? -9.300 -7.226 26.635 1.00 80.62 103 GLY A C 1
ATOM 804 O O . GLY A 1 103 ? -8.628 -6.859 25.680 1.00 80.62 103 GLY A O 1
ATOM 805 N N . ARG A 1 104 ? -8.768 -7.364 27.858 1.00 79.81 104 ARG A N 1
ATOM 806 C CA . ARG A 1 104 ? -7.389 -6.955 28.214 1.00 79.81 104 ARG A CA 1
ATOM 807 C C . ARG A 1 104 ? -6.299 -7.682 27.420 1.00 79.81 104 ARG A C 1
ATOM 809 O O . ARG A 1 104 ? -5.352 -7.057 26.965 1.00 79.81 104 ARG A O 1
ATOM 816 N N . ILE A 1 105 ? -6.429 -9.000 27.265 1.00 85.12 105 ILE A N 1
ATOM 817 C CA . ILE A 1 105 ? -5.470 -9.817 26.498 1.00 85.12 105 ILE A CA 1
ATOM 818 C C . ILE A 1 105 ? -5.573 -9.475 25.010 1.00 85.12 105 ILE A C 1
ATOM 820 O O . ILE A 1 105 ? -4.563 -9.352 24.320 1.00 85.12 105 ILE A O 1
ATOM 824 N N . PHE A 1 106 ? -6.806 -9.278 24.543 1.00 81.50 106 PHE A N 1
ATOM 825 C CA . PHE A 1 106 ? -7.097 -8.930 23.163 1.00 81.50 106 PHE A CA 1
ATOM 826 C C . PHE A 1 106 ? -6.519 -7.563 22.779 1.00 81.50 106 PHE A C 1
ATOM 828 O O . PHE A 1 106 ? -5.957 -7.418 21.700 1.00 81.50 106 PHE A O 1
ATOM 835 N N . ASP A 1 107 ? -6.582 -6.586 23.684 1.00 86.56 107 ASP A N 1
ATOM 836 C CA . ASP A 1 107 ? -6.052 -5.243 23.452 1.00 86.56 107 ASP A CA 1
ATOM 837 C C . ASP A 1 107 ? -4.518 -5.244 23.341 1.00 86.56 107 ASP A C 1
ATOM 839 O O . ASP A 1 107 ? -3.962 -4.657 22.414 1.00 86.56 107 ASP A O 1
ATOM 843 N N . ILE A 1 108 ? -3.826 -5.999 24.208 1.00 87.38 108 ILE A N 1
ATOM 844 C CA . ILE A 1 108 ? -2.364 -6.170 24.131 1.00 87.38 108 ILE A CA 1
ATOM 845 C C . ILE A 1 108 ? -1.973 -6.861 22.818 1.00 87.38 108 ILE A C 1
ATOM 847 O O . ILE A 1 108 ? -1.098 -6.372 22.107 1.00 87.38 108 ILE A O 1
ATOM 851 N N . ALA A 1 109 ? -2.636 -7.969 22.472 1.00 89.50 109 ALA A N 1
ATOM 852 C CA . ALA A 1 109 ? -2.360 -8.704 21.238 1.00 89.50 109 ALA A CA 1
ATOM 853 C C . ALA A 1 109 ? -2.657 -7.868 19.980 1.00 89.50 109 ALA A C 1
ATOM 855 O O . ALA A 1 109 ? -1.904 -7.901 19.009 1.00 89.50 109 ALA A O 1
A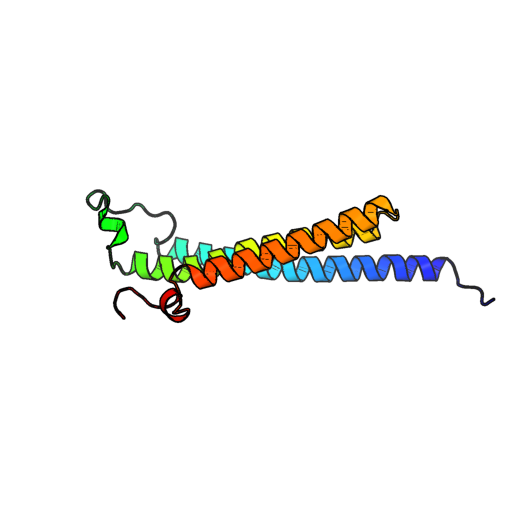TOM 856 N N . SER A 1 110 ? -3.734 -7.080 19.992 1.00 88.31 110 SER A N 1
ATOM 857 C CA . SER A 1 110 ? 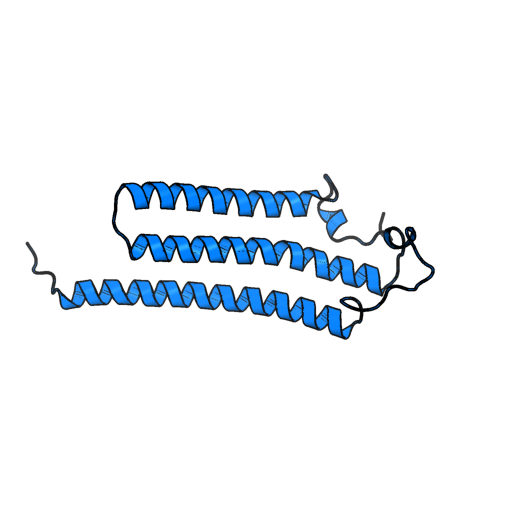-4.060 -6.176 18.891 1.00 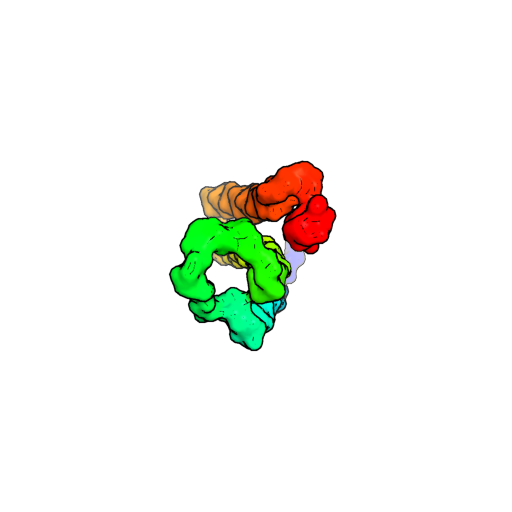88.31 110 SER A CA 1
ATOM 858 C C . SER A 1 110 ? -3.010 -5.077 18.749 1.00 88.31 110 SER A C 1
ATOM 860 O O . SER A 1 110 ? -2.618 -4.772 17.627 1.00 88.31 110 SER A O 1
ATOM 862 N N . TRP A 1 111 ? -2.536 -4.485 19.846 1.00 88.75 111 TRP A N 1
ATOM 863 C CA . TRP A 1 111 ? -1.501 -3.450 19.799 1.00 88.75 111 TRP A CA 1
ATOM 864 C C . TRP A 1 111 ? -0.169 -3.971 19.260 1.00 88.75 111 TRP A C 1
ATOM 866 O O . TRP A 1 111 ? 0.467 -3.293 18.449 1.00 88.75 111 TRP A O 1
ATOM 876 N N . THR A 1 112 ? 0.240 -5.179 19.658 1.00 93.94 112 THR A N 1
ATOM 877 C CA . THR A 1 112 ? 1.471 -5.787 19.139 1.00 93.94 112 THR A CA 1
ATOM 878 C C . THR A 1 112 ? 1.351 -6.089 17.649 1.00 93.94 112 THR A C 1
ATOM 880 O O . THR A 1 112 ? 2.251 -5.736 16.891 1.00 93.94 112 THR A O 1
ATOM 883 N N . LEU A 1 113 ? 0.222 -6.643 17.197 1.00 88.12 113 LEU A N 1
ATOM 884 C CA . LEU A 1 113 ? -0.035 -6.881 15.774 1.00 88.12 113 LEU A CA 1
ATOM 885 C C . LEU A 1 113 ? -0.062 -5.579 14.956 1.00 88.12 113 LEU A C 1
ATOM 887 O O . LEU A 1 113 ? 0.487 -5.562 13.857 1.00 88.12 113 LEU A O 1
ATOM 891 N N . ILE A 1 114 ? -0.623 -4.479 15.483 1.00 90.81 114 ILE A N 1
ATOM 892 C CA . ILE A 1 114 ? -0.571 -3.162 14.819 1.00 90.81 114 ILE A CA 1
ATOM 893 C C . ILE A 1 114 ? 0.891 -2.745 14.627 1.00 90.81 114 ILE A C 1
ATOM 895 O O . ILE A 1 114 ? 1.286 -2.382 13.519 1.00 90.81 114 ILE A O 1
ATOM 899 N N . GLY A 1 115 ? 1.702 -2.841 15.685 1.00 92.00 115 GLY A N 1
ATOM 900 C CA . GLY A 1 115 ? 3.126 -2.512 15.631 1.00 92.00 115 GLY A CA 1
ATOM 901 C C . GLY A 1 115 ? 3.886 -3.347 14.599 1.00 92.00 115 GLY A C 1
ATOM 902 O O . GLY A 1 115 ? 4.633 -2.792 13.796 1.00 92.00 115 GLY A O 1
ATOM 903 N N . VAL A 1 116 ? 3.642 -4.660 14.559 1.00 94.62 116 VAL A N 1
ATOM 904 C CA . VAL A 1 116 ? 4.265 -5.573 13.586 1.00 94.62 116 VAL A CA 1
ATOM 905 C C . VAL A 1 116 ? 3.870 -5.219 12.154 1.00 94.62 116 VAL A C 1
ATOM 907 O O . VAL A 1 116 ? 4.732 -5.196 11.284 1.00 94.62 116 VAL A O 1
ATOM 910 N N . VAL A 1 117 ? 2.597 -4.908 11.890 1.00 92.75 117 VAL A N 1
ATOM 911 C CA . VAL A 1 117 ? 2.137 -4.546 10.538 1.00 92.75 117 VAL A CA 1
ATOM 912 C C . VAL A 1 117 ? 2.734 -3.216 10.076 1.00 92.75 117 VAL A C 1
ATOM 914 O O . VAL A 1 117 ? 3.120 -3.102 8.914 1.00 92.75 117 VAL A O 1
ATOM 917 N N . ILE A 1 118 ? 2.856 -2.231 10.970 1.00 91.31 118 ILE A N 1
ATOM 918 C CA . ILE A 1 118 ? 3.506 -0.949 10.659 1.00 91.31 118 ILE A CA 1
ATOM 919 C C . ILE A 1 118 ? 4.992 -1.163 10.375 1.00 91.31 118 ILE A C 1
ATOM 921 O O . ILE A 1 118 ? 5.484 -0.701 9.348 1.00 91.31 118 ILE A O 1
ATOM 925 N N . ALA A 1 119 ? 5.696 -1.887 11.250 1.00 93.75 119 ALA A N 1
ATOM 926 C CA . ALA A 1 119 ? 7.107 -2.201 11.055 1.00 93.75 119 ALA A CA 1
ATOM 927 C C . ALA A 1 119 ? 7.322 -2.942 9.729 1.00 93.75 119 ALA A C 1
ATOM 929 O O . ALA A 1 119 ? 8.181 -2.553 8.947 1.00 93.75 119 ALA A O 1
ATOM 930 N N . TRP A 1 120 ? 6.481 -3.935 9.433 1.00 94.06 120 TRP A N 1
ATOM 931 C CA . TRP A 1 120 ? 6.504 -4.676 8.177 1.00 94.06 120 TRP A CA 1
ATOM 932 C C . TRP A 1 120 ? 6.303 -3.760 6.960 1.00 94.06 120 TRP A C 1
ATOM 934 O O . TRP A 1 120 ? 7.121 -3.779 6.042 1.00 94.06 120 TRP A O 1
ATOM 944 N N . GLY A 1 121 ? 5.282 -2.896 6.974 1.00 87.81 121 GLY A N 1
ATOM 945 C CA . GLY A 1 121 ? 5.036 -1.943 5.887 1.00 87.81 121 GLY A CA 1
ATOM 946 C C . GLY A 1 121 ? 6.217 -0.997 5.655 1.00 87.81 121 GLY A C 1
ATOM 947 O O . GLY A 1 121 ? 6.638 -0.805 4.519 1.00 87.81 121 GLY A O 1
ATOM 948 N N . ILE A 1 122 ? 6.813 -0.473 6.731 1.00 89.88 122 ILE A N 1
ATOM 949 C CA . ILE A 1 122 ? 8.006 0.382 6.652 1.00 89.88 122 ILE A CA 1
ATOM 950 C C . ILE A 1 122 ? 9.197 -0.398 6.085 1.00 89.88 122 ILE A C 1
ATOM 952 O O . ILE A 1 122 ? 9.876 0.102 5.192 1.00 89.88 122 ILE A O 1
ATOM 956 N N . THR A 1 123 ? 9.441 -1.626 6.556 1.00 90.12 123 THR A N 1
ATOM 957 C CA . THR A 1 123 ? 10.558 -2.444 6.059 1.00 90.12 123 THR A CA 1
ATOM 958 C C . THR A 1 123 ? 10.437 -2.753 4.573 1.00 90.12 123 THR A C 1
ATOM 960 O O . THR A 1 123 ? 11.449 -2.701 3.887 1.00 90.12 123 THR A O 1
ATOM 963 N N . PHE A 1 124 ? 9.229 -3.002 4.057 1.00 86.81 124 PHE A N 1
ATOM 964 C CA . PHE A 1 124 ? 9.013 -3.233 2.627 1.00 86.81 124 PHE A CA 1
ATOM 965 C C . PHE A 1 124 ? 9.249 -1.973 1.797 1.00 86.81 124 PHE A C 1
ATOM 967 O O . PHE A 1 124 ? 9.949 -2.039 0.794 1.00 86.81 124 PHE A O 1
ATOM 974 N N . VAL A 1 125 ? 8.749 -0.814 2.237 1.00 84.12 125 VAL A N 1
ATOM 975 C CA . VAL A 1 125 ? 9.013 0.459 1.544 1.00 84.12 125 VAL A CA 1
ATOM 976 C C . VAL A 1 125 ? 10.512 0.753 1.503 1.00 84.12 125 VAL A C 1
ATOM 978 O O . VAL A 1 125 ? 11.041 1.093 0.449 1.00 84.12 125 VAL A O 1
ATOM 981 N N . ILE A 1 126 ? 11.215 0.572 2.626 1.00 85.00 126 ILE A N 1
ATOM 982 C CA . ILE A 1 126 ? 12.666 0.772 2.680 1.00 85.00 126 ILE A CA 1
ATOM 983 C C . ILE A 1 126 ? 13.359 -0.225 1.751 1.00 85.00 126 ILE A C 1
ATOM 985 O O . ILE A 1 126 ? 14.106 0.209 0.882 1.00 85.00 126 ILE A O 1
ATOM 989 N N . ALA A 1 127 ? 13.062 -1.522 1.866 1.00 84.69 127 ALA A N 1
ATOM 990 C CA . ALA A 1 127 ? 13.678 -2.563 1.047 1.00 84.69 127 ALA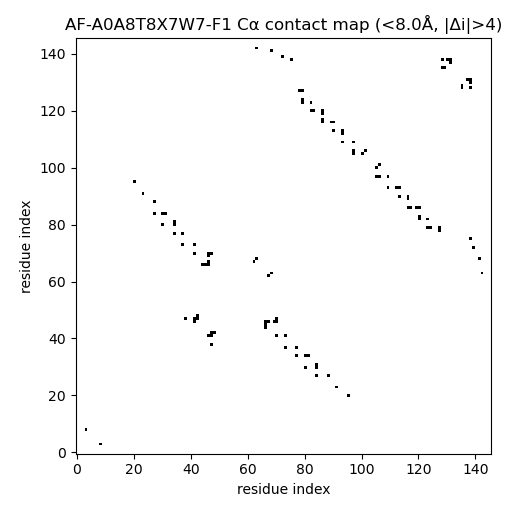 A CA 1
ATOM 991 C C . ALA A 1 127 ? 13.551 -2.267 -0.456 1.00 84.69 127 ALA A C 1
ATOM 993 O O . ALA A 1 127 ? 14.566 -2.263 -1.149 1.00 84.69 127 ALA A O 1
ATOM 994 N N . LEU A 1 128 ? 12.344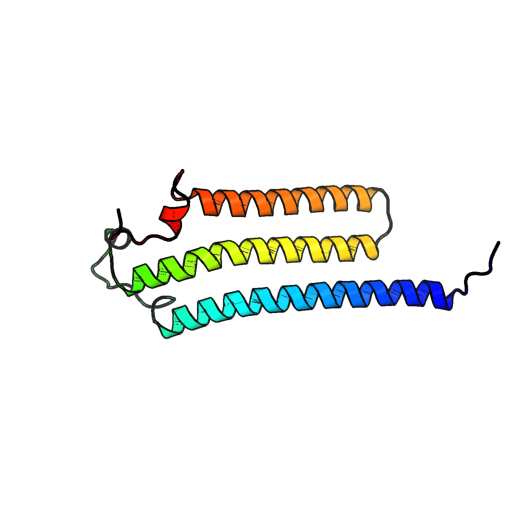 -1.920 -0.917 1.00 79.25 128 LEU A N 1
ATOM 995 C CA . LEU A 1 128 ? 12.039 -1.603 -2.318 1.00 79.25 128 LEU A CA 1
ATOM 996 C C . LEU A 1 128 ? 12.647 -0.279 -2.794 1.00 79.25 128 LEU A C 1
ATOM 998 O O . LEU A 1 128 ? 12.919 -0.105 -3.976 1.00 79.25 128 LEU A O 1
ATOM 1002 N N . THR A 1 129 ? 12.879 0.679 -1.895 1.00 74.81 129 THR A N 1
ATOM 1003 C CA . THR A 1 129 ? 13.621 1.900 -2.257 1.00 74.81 129 THR A CA 1
ATOM 1004 C C . THR A 1 129 ? 15.132 1.668 -2.315 1.00 74.81 129 THR A C 1
ATOM 1006 O O . THR A 1 129 ? 15.834 2.384 -3.028 1.00 74.81 129 THR A O 1
ATOM 1009 N N . THR A 1 130 ? 15.639 0.667 -1.589 1.00 77.56 130 THR A N 1
ATOM 1010 C CA . THR A 1 130 ? 17.074 0.366 -1.464 1.00 77.56 130 THR A CA 1
ATOM 1011 C C . THR A 1 130 ? 17.573 -0.745 -2.387 1.00 77.56 130 THR A C 1
ATOM 1013 O O . THR A 1 130 ? 18.756 -1.075 -2.336 1.00 77.56 130 THR A O 1
ATOM 1016 N N . THR A 1 131 ? 16.721 -1.319 -3.238 1.00 68.62 131 THR A N 1
ATOM 1017 C CA . THR A 1 131 ? 17.064 -2.450 -4.119 1.00 68.62 131 THR A CA 1
ATOM 1018 C C . THR A 1 131 ? 18.225 -2.134 -5.068 1.00 68.62 131 THR A C 1
ATOM 1020 O O . THR A 1 131 ? 19.093 -2.982 -5.251 1.00 68.62 131 THR A O 1
ATOM 1023 N N . CYS A 1 132 ? 18.319 -0.901 -5.584 1.00 65.00 132 CYS A N 1
ATOM 1024 C CA . CYS A 1 132 ? 19.458 -0.426 -6.390 1.00 65.00 132 CYS A CA 1
ATOM 1025 C C . CYS A 1 132 ? 20.555 0.317 -5.591 1.00 65.00 132 CYS A C 1
ATOM 1027 O O . CYS A 1 132 ? 21.429 0.952 -6.182 1.00 65.00 132 CYS A O 1
ATOM 1029 N N . GLY A 1 133 ? 20.553 0.257 -4.254 1.00 62.19 133 GLY A N 1
ATOM 1030 C CA . GLY A 1 133 ? 21.576 0.888 -3.407 1.00 62.19 133 GLY A CA 1
ATOM 1031 C C . GLY A 1 133 ? 21.311 2.365 -3.066 1.00 62.19 133 GLY A C 1
ATOM 1032 O O . GLY A 1 133 ? 20.168 2.800 -2.963 1.00 62.19 133 GLY A O 1
ATOM 1033 N N . ALA A 1 134 ? 22.373 3.150 -2.826 1.00 53.75 134 ALA A N 1
ATOM 1034 C CA . ALA A 1 134 ? 22.292 4.522 -2.288 1.00 53.75 134 ALA A CA 1
ATOM 1035 C C . ALA A 1 134 ? 21.697 5.571 -3.254 1.00 53.75 134 ALA A C 1
ATOM 1037 O O . ALA A 1 134 ? 21.404 6.697 -2.848 1.00 53.75 134 ALA A O 1
ATOM 1038 N N . THR A 1 135 ? 21.505 5.222 -4.525 1.00 59.00 135 THR A N 1
ATOM 1039 C CA . THR A 1 135 ? 20.928 6.100 -5.547 1.00 59.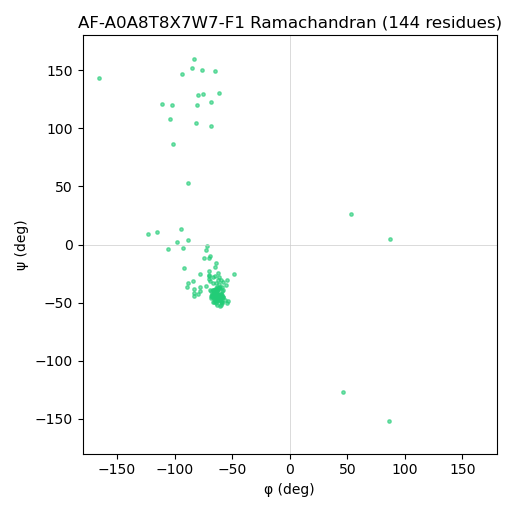00 135 THR A CA 1
ATOM 1040 C C . THR A 1 135 ? 19.469 5.740 -5.788 1.00 59.00 135 THR A C 1
ATOM 1042 O O . THR A 1 135 ? 19.144 4.997 -6.707 1.00 59.00 135 THR A O 1
ATOM 1045 N N . ILE A 1 136 ? 18.575 6.324 -4.988 1.00 58.44 136 ILE A N 1
ATOM 1046 C CA . ILE A 1 136 ? 17.112 6.137 -5.086 1.00 58.44 136 ILE A CA 1
ATOM 1047 C C . ILE A 1 136 ? 16.592 6.447 -6.504 1.00 58.44 136 ILE A C 1
ATOM 1049 O O . ILE A 1 136 ? 15.635 5.836 -6.972 1.00 58.44 136 ILE A O 1
ATOM 1053 N N . MET A 1 137 ? 17.253 7.372 -7.204 1.00 56.6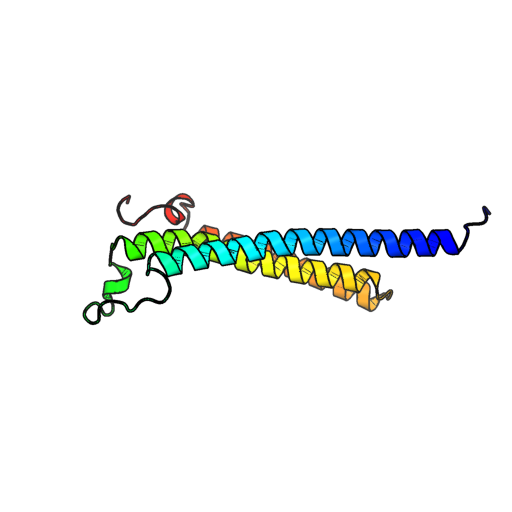9 137 MET A N 1
ATOM 1054 C CA . MET A 1 137 ? 16.927 7.771 -8.574 1.00 56.69 137 MET A CA 1
ATOM 1055 C C . MET A 1 137 ? 17.232 6.699 -9.628 1.00 56.69 137 MET A C 1
ATOM 1057 O O . MET A 1 137 ? 16.620 6.730 -10.691 1.00 56.69 137 MET A O 1
ATOM 1061 N N . ALA A 1 138 ? 18.132 5.752 -9.347 1.00 58.75 138 ALA A N 1
ATOM 1062 C CA . ALA A 1 138 ? 18.445 4.665 -10.273 1.00 58.75 138 ALA A CA 1
ATOM 1063 C C . ALA A 1 138 ? 17.282 3.670 -10.407 1.00 58.75 138 ALA A C 1
ATOM 1065 O O . ALA A 1 138 ? 17.114 3.102 -11.475 1.00 58.75 138 ALA A O 1
ATOM 1066 N N . ASN A 1 139 ? 16.418 3.541 -9.388 1.00 57.59 139 ASN A N 1
ATOM 1067 C CA . ASN A 1 139 ? 15.207 2.710 -9.478 1.00 57.59 139 ASN A CA 1
ATOM 1068 C C . ASN A 1 139 ? 14.193 3.229 -10.520 1.00 57.59 139 ASN A C 1
ATOM 1070 O O . ASN A 1 139 ? 13.303 2.497 -10.935 1.00 57.59 139 ASN A O 1
ATOM 1074 N N . PHE A 1 140 ? 14.294 4.504 -10.915 1.00 56.69 140 PHE A N 1
ATOM 1075 C CA . PHE A 1 140 ? 13.425 5.128 -11.920 1.00 56.69 140 PHE A CA 1
ATOM 1076 C C . PHE A 1 140 ? 14.132 5.334 -13.270 1.00 56.69 140 PHE A C 1
ATOM 1078 O O . PHE A 1 140 ? 13.517 5.826 -14.221 1.00 56.69 140 PHE A O 1
ATOM 1085 N N . GLY A 1 141 ? 15.428 5.018 -13.342 1.00 54.84 141 GLY A N 1
ATOM 1086 C CA . GLY A 1 141 ? 16.258 5.156 -14.531 1.00 54.84 141 GLY A CA 1
ATOM 1087 C C . GLY A 1 141 ? 16.302 3.856 -15.323 1.00 54.84 141 GLY A C 1
ATOM 1088 O O . GLY A 1 141 ? 16.253 2.769 -14.765 1.00 54.84 141 GLY A O 1
ATOM 1089 N N . THR A 1 142 ? 16.397 3.970 -16.640 1.00 51.41 142 THR A N 1
ATOM 1090 C CA . THR A 1 142 ? 16.653 2.830 -17.528 1.00 51.41 142 THR A CA 1
ATOM 1091 C C . THR A 1 142 ? 18.161 2.591 -17.596 1.00 51.41 142 THR A C 1
ATOM 1093 O O . THR A 1 142 ? 18.921 3.562 -17.499 1.00 51.41 142 THR A O 1
ATOM 1096 N N . LEU A 1 143 ? 18.606 1.353 -17.841 1.00 53.00 143 LEU A N 1
ATOM 1097 C CA . LEU A 1 143 ? 20.028 0.982 -18.015 1.00 53.00 143 LEU A CA 1
ATOM 1098 C C . LEU A 1 143 ? 20.791 1.903 -18.992 1.00 53.00 143 LEU A C 1
ATOM 1100 O O . LEU A 1 143 ? 21.990 2.101 -18.849 1.00 53.00 143 LEU A O 1
ATOM 1104 N N . ASN A 1 144 ? 20.081 2.532 -19.930 1.00 47.09 144 ASN A N 1
ATOM 1105 C CA . ASN A 1 144 ? 20.600 3.486 -20.914 1.00 47.09 144 ASN A CA 1
ATOM 1106 C C . ASN A 1 144 ? 21.009 4.879 -20.361 1.00 47.09 144 ASN A C 1
ATOM 1108 O O . ASN A 1 144 ? 21.414 5.750 -21.126 1.00 47.09 144 ASN A O 1
ATOM 1112 N N . THR A 1 145 ? 20.854 5.139 -19.056 1.00 46.25 145 THR A N 1
ATOM 1113 C CA . THR A 1 145 ? 21.203 6.436 -18.422 1.00 46.25 145 THR A CA 1
ATOM 1114 C C . THR A 1 145 ? 22.335 6.361 -17.391 1.00 46.25 145 THR A C 1
ATOM 1116 O O . THR A 1 145 ? 22.568 7.340 -16.679 1.00 46.25 145 THR A O 1
ATOM 1119 N N . LEU A 1 146 ? 23.035 5.225 -17.323 1.00 44.97 146 LEU A N 1
ATOM 1120 C CA . LEU A 1 146 ? 24.248 5.023 -16.523 1.00 44.97 146 LEU A CA 1
ATOM 1121 C C . LEU A 1 146 ? 25.517 5.163 -17.368 1.00 44.97 146 LEU A C 1
ATOM 1123 O O . LEU A 1 146 ? 25.542 4.621 -18.494 1.00 44.97 146 LEU A O 1
#

Mean predicted aligned error: 11.05 Å

Radius of gyration: 22.54 Å; Cα contacts (8 Å, |Δi|>4): 61; chains: 1; bounding box: 55×32×65 Å

pLDDT: mean 77.23, std 10.47, range [44.97, 94.62]

Organism: NCBI:txid1448312

Secondary structure (DSSP, 8-state):
-----HHHHHHHHHHHHHHHHHHHHHHHHHHHHHHHHHHHHHHHTT-SSPPPPTT-GGGGGG---HHHHHHHHHHHHHHHHHHHHHHHHHHHHHHHHHHH---HHHHHHHHHHHHHHHHHHHHHHHHHHSTT-S-GGGGGS-GGG-

Nearest PDB structures (foldseek):
  2z0o-assembly1_A-2  TM=3.867E-01  e=3.514E+00  Homo sapiens
  8a1g-assembly1_C  TM=4.246E-01  e=5.933E+00  Homo sapiens
  8a1g-assembly2_D  TM=4.780E-01  e=9.506E+00  Homo sapiens
  4h8s-assembly2_C  TM=3.526E-01  e=5.630E+00  Homo sapiens

Solvent-accessible surface area (backbone atoms only — not comparable to full-atom values): 8534 Å² total; per-residue (Å²): 136,82,88,75,57,67,70,56,56,52,47,54,60,48,51,57,49,53,52,50,50,50,58,50,51,54,55,49,49,56,52,54,52,50,52,51,49,53,52,50,52,30,47,74,67,53,44,48,92,54,82,75,70,90,87,44,74,82,51,58,86,73,51,87,43,76,50,48,58,50,36,54,66,50,46,57,59,43,67,53,48,51,53,48,51,54,33,52,50,54,46,51,53,50,58,51,46,61,71,74,52,89,46,78,69,57,52,54,53,49,53,52,52,50,51,51,42,52,52,49,41,51,51,49,56,50,50,69,53,41,73,72,43,96,46,59,67,55,74,80,50,58,84,91,77,115

InterPro domains:
  IPR049326 Rhodopsin domain, fungi [PF20684] (68-132)
  IPR052337 Satratoxin biosynthesis SC1 cluster protein 4-like [PTHR33048] (7-133)

Foldseek 3Di:
DDDDDPVVVVVVLVVVLVVLVVVLVVVLVVLVVVLVVLVVVLVVLCLPPHDDDPPCPPVVVVDQDPSVLSVLQSVLVNQLSVLVSVLSVQLSVLVSVCSVDDDDVSVVVSVVSNVVSVVSNVVSVVCSQQVVHPPSCVSNDDPVPD